Protein AF-A0A2B8A264-F1 (afdb_monomer)

Solvent-accessible surface area (backbone atoms only — not comparable to full-atom values): 3448 Å² total; per-residue (Å²): 134,78,78,72,45,80,46,79,42,79,43,60,63,40,45,87,50,48,62,59,51,53,52,52,52,52,54,55,34,60,76,67,73,52,44,70,50,78,46,77,40,74,66,76,46,88,58,56,25,67,64,40,61,75,72,104

Structure (mmCIF, N/CA/C/O backbone):
data_AF-A0A2B8A264-F1
#
_entry.id   AF-A0A2B8A264-F1
#
loop_
_atom_site.group_PDB
_atom_site.id
_atom_site.type_symbol
_atom_site.label_atom_id
_atom_site.label_alt_id
_atom_site.label_comp_id
_atom_site.label_asym_id
_atom_site.label_entity_id
_atom_site.label_seq_id
_atom_site.pdbx_PDB_ins_code
_atom_site.Cartn_x
_atom_site.Cartn_y
_atom_site.Cartn_z
_atom_site.occupancy
_atom_site.B_iso_or_equiv
_atom_site.auth_seq_id
_atom_site.auth_comp_id
_atom_site.auth_asym_id
_atom_site.auth_atom_id
_atom_site.pdbx_PDB_model_num
ATOM 1 N N . MET A 1 1 ? -7.852 6.531 21.354 1.00 57.09 1 MET A N 1
ATOM 2 C CA . MET A 1 1 ? -8.571 6.002 20.175 1.00 57.09 1 MET A CA 1
ATOM 3 C C . MET A 1 1 ? -8.013 4.617 19.908 1.00 57.09 1 MET A C 1
ATOM 5 O O . MET A 1 1 ? -6.795 4.513 19.843 1.00 57.09 1 MET A O 1
ATOM 9 N N . SER A 1 2 ? -8.839 3.567 19.861 1.00 80.94 2 SER A N 1
ATOM 10 C CA . SER A 1 2 ? -8.363 2.253 19.403 1.00 80.94 2 SER A CA 1
ATOM 11 C C . SER A 1 2 ? -8.262 2.269 17.884 1.00 80.94 2 SER A C 1
ATOM 13 O O . SER A 1 2 ? -9.083 2.907 17.225 1.00 80.94 2 SER A O 1
ATOM 15 N N . LEU A 1 3 ? -7.252 1.601 17.339 1.00 82.81 3 LEU A N 1
ATOM 16 C CA . LEU A 1 3 ? -7.177 1.283 15.918 1.00 82.81 3 LEU A CA 1
ATOM 17 C C . LEU A 1 3 ? -8.211 0.186 15.619 1.00 82.81 3 LEU A C 1
ATOM 19 O O . LEU A 1 3 ? -8.237 -0.813 16.337 1.00 82.81 3 LEU A O 1
ATOM 23 N N . ASN A 1 4 ? -9.078 0.378 14.621 1.00 91.88 4 ASN A N 1
ATOM 24 C CA . ASN A 1 4 ? -10.156 -0.572 14.322 1.00 91.88 4 ASN A CA 1
ATOM 25 C C . ASN A 1 4 ? -9.789 -1.561 13.210 1.00 91.88 4 ASN A C 1
ATOM 27 O O . ASN A 1 4 ? -10.313 -2.673 13.200 1.00 91.88 4 ASN A O 1
ATOM 31 N N . LEU A 1 5 ? -8.930 -1.160 12.268 1.00 96.12 5 LEU A N 1
ATOM 32 C CA . LEU A 1 5 ? -8.622 -1.949 11.078 1.00 96.12 5 LEU A CA 1
ATOM 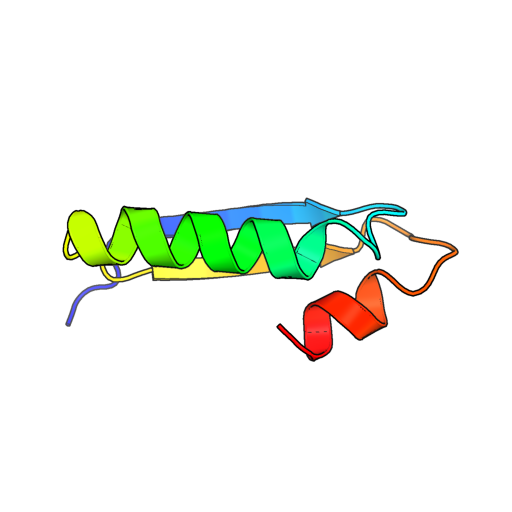33 C C . LEU A 1 5 ? -7.175 -1.745 10.615 1.00 96.12 5 LEU A C 1
ATOM 35 O O . LEU A 1 5 ? -6.722 -0.613 10.474 1.00 96.12 5 LEU A O 1
ATOM 39 N N . SER A 1 6 ? -6.494 -2.842 10.295 1.00 97.12 6 SER A N 1
ATOM 40 C CA . SER A 1 6 ? -5.204 -2.824 9.599 1.00 97.12 6 SER A CA 1
ATOM 41 C C . SER A 1 6 ? -5.388 -3.421 8.208 1.00 97.12 6 SER A C 1
ATOM 43 O O . SER A 1 6 ? -5.879 -4.544 8.077 1.00 97.12 6 SER A O 1
ATOM 45 N N . ILE A 1 7 ? -5.025 -2.670 7.170 1.00 97.56 7 ILE A N 1
ATOM 46 C CA . ILE A 1 7 ? -5.138 -3.094 5.770 1.00 97.56 7 ILE A CA 1
ATOM 47 C C . ILE A 1 7 ? -3.730 -3.360 5.246 1.00 97.56 7 ILE A C 1
ATOM 49 O O . ILE A 1 7 ? -2.937 -2.434 5.124 1.00 97.56 7 ILE A O 1
ATOM 53 N N . VAL A 1 8 ? -3.419 -4.619 4.940 1.00 98.00 8 VAL A N 1
ATOM 54 C CA . VAL A 1 8 ? -2.109 -5.024 4.409 1.00 98.00 8 VAL A CA 1
ATOM 55 C C . VAL A 1 8 ? -2.240 -5.295 2.917 1.00 98.00 8 VAL A C 1
ATOM 57 O O . VAL A 1 8 ? -3.088 -6.094 2.517 1.00 98.00 8 VAL A O 1
ATOM 60 N N . ILE A 1 9 ? -1.422 -4.627 2.105 1.00 97.69 9 ILE A N 1
ATOM 61 C CA . ILE A 1 9 ? -1.523 -4.659 0.643 1.00 97.69 9 ILE A CA 1
ATOM 62 C C . ILE A 1 9 ? -0.143 -4.971 0.049 1.00 97.69 9 ILE A C 1
ATOM 64 O O . ILE A 1 9 ? 0.733 -4.104 0.081 1.00 97.69 9 ILE A O 1
ATOM 68 N N . PRO A 1 10 ? 0.082 -6.184 -0.485 1.00 97.44 10 PRO A N 1
ATOM 69 C CA . PRO A 1 10 ? 1.225 -6.425 -1.352 1.00 97.44 10 PRO A CA 1
ATOM 70 C C . PRO A 1 10 ? 1.017 -5.682 -2.677 1.00 97.44 10 PRO A C 1
ATOM 72 O O . PRO A 1 10 ? -0.080 -5.716 -3.238 1.00 97.44 10 PRO A O 1
ATOM 75 N N . ALA A 1 11 ? 2.054 -5.011 -3.163 1.00 97.31 11 ALA A N 1
ATOM 76 C CA . ALA A 1 11 ? 2.030 -4.269 -4.417 1.00 97.31 11 ALA A CA 1
ATOM 77 C C . ALA A 1 11 ? 3.239 -4.658 -5.268 1.00 97.31 11 ALA A C 1
ATOM 79 O O . ALA A 1 11 ? 4.358 -4.704 -4.760 1.00 97.31 11 ALA A O 1
ATOM 80 N N . LYS A 1 12 ? 2.997 -4.934 -6.551 1.00 97.94 12 LYS A N 1
ATOM 81 C CA . LYS A 1 12 ? 4.033 -5.199 -7.543 1.00 97.94 12 LYS A CA 1
ATOM 82 C C . LYS A 1 12 ? 3.658 -4.540 -8.862 1.00 97.94 12 LYS A C 1
ATOM 84 O O . LYS A 1 12 ? 2.666 -4.944 -9.458 1.00 97.94 12 LYS A O 1
ATOM 89 N N . ASP A 1 13 ? 4.473 -3.598 -9.313 1.00 97.94 13 ASP A N 1
ATOM 90 C CA . ASP A 1 13 ? 4.297 -2.891 -10.588 1.00 97.94 13 ASP A CA 1
ATOM 91 C C . ASP A 1 13 ? 2.931 -2.165 -10.719 1.00 97.94 13 ASP A C 1
ATOM 93 O O . ASP A 1 13 ? 2.238 -2.241 -11.734 1.00 97.94 13 ASP A O 1
ATOM 97 N N . GLU A 1 14 ? 2.516 -1.492 -9.642 1.00 97.25 14 GLU A N 1
ATOM 98 C CA . GLU A 1 14 ? 1.227 -0.814 -9.458 1.00 97.25 14 GLU A CA 1
ATOM 99 C C . GLU A 1 14 ? 1.357 0.722 -9.347 1.00 97.25 14 GLU A C 1
ATOM 101 O O . GLU A 1 14 ? 0.485 1.369 -8.757 1.00 97.25 14 GLU A O 1
ATOM 106 N N . GLU A 1 15 ? 2.410 1.346 -9.898 1.00 97.00 15 GLU A N 1
ATOM 107 C CA . GLU A 1 15 ? 2.702 2.785 -9.710 1.00 97.00 15 GLU A CA 1
ATOM 108 C C . GLU A 1 15 ? 1.494 3.705 -9.987 1.00 97.00 15 GLU A C 1
ATOM 110 O O . GLU A 1 15 ? 1.250 4.672 -9.268 1.00 97.00 15 GLU A O 1
ATOM 115 N N . SER A 1 16 ? 0.668 3.373 -10.984 1.00 96.38 16 SER A N 1
ATOM 116 C CA . SER A 1 16 ? -0.503 4.183 -11.355 1.00 96.38 16 SER A CA 1
ATOM 117 C C . SER A 1 16 ? -1.715 4.019 -10.425 1.00 96.38 16 SER A C 1
ATOM 119 O O . SER A 1 16 ? -2.585 4.891 -10.387 1.00 96.38 16 SER A O 1
ATOM 121 N N . SER A 1 17 ? -1.774 2.924 -9.663 1.00 96.62 17 SER A N 1
ATOM 122 C CA . SER A 1 17 ? -2.956 2.498 -8.902 1.00 96.62 17 SER A CA 1
ATOM 123 C C . SER A 1 17 ? -2.933 2.971 -7.443 1.00 96.62 17 SER A C 1
ATOM 125 O O . SER A 1 17 ? -3.993 3.140 -6.832 1.00 96.62 17 SER A O 1
ATOM 127 N N . ILE A 1 18 ? -1.744 3.201 -6.867 1.00 97.44 18 ILE A N 1
ATOM 128 C CA . ILE A 1 18 ? -1.552 3.468 -5.427 1.00 97.44 18 ILE A CA 1
ATOM 129 C C . ILE A 1 18 ? -2.376 4.668 -4.942 1.00 97.44 18 ILE A C 1
ATOM 131 O O . ILE A 1 18 ? -3.131 4.556 -3.972 1.00 97.44 18 ILE A O 1
ATOM 135 N N . ALA A 1 19 ? -2.282 5.810 -5.628 1.00 96.81 19 ALA A N 1
ATOM 136 C CA . ALA A 1 19 ? -2.963 7.034 -5.207 1.00 96.81 19 ALA A CA 1
ATOM 137 C C . ALA A 1 19 ? -4.497 6.898 -5.253 1.00 96.81 19 ALA A C 1
ATOM 139 O O . ALA A 1 19 ? -5.194 7.330 -4.328 1.00 96.81 19 ALA A O 1
ATOM 140 N N . GLU A 1 20 ? -5.037 6.264 -6.301 1.00 97.62 20 GLU A N 1
ATOM 141 C CA . GLU A 1 20 ? -6.478 6.019 -6.417 1.00 97.62 20 GLU A CA 1
ATOM 142 C C . GLU A 1 20 ? -6.965 5.078 -5.308 1.00 97.62 20 GLU A C 1
ATOM 144 O O . GLU A 1 20 ? -7.978 5.351 -4.653 1.00 97.62 20 GLU A O 1
ATOM 149 N N . LEU A 1 21 ? -6.229 3.991 -5.062 1.00 97.56 21 LEU A N 1
ATOM 150 C CA . LEU A 1 21 ? -6.555 3.011 -4.033 1.00 97.56 21 LEU A CA 1
ATOM 151 C C . LEU A 1 21 ? -6.615 3.657 -2.644 1.00 97.56 21 LEU A C 1
ATOM 153 O O . LEU A 1 21 ? -7.620 3.501 -1.944 1.00 97.56 21 LEU A O 1
ATOM 157 N N . CYS A 1 22 ? -5.599 4.440 -2.274 1.00 97.31 22 CYS A N 1
ATOM 158 C CA . CYS A 1 22 ? -5.573 5.179 -1.012 1.00 97.31 22 CYS A CA 1
ATOM 159 C C . CYS A 1 22 ? -6.756 6.146 -0.890 1.00 97.31 22 CYS A C 1
ATOM 161 O O . CYS A 1 22 ? -7.433 6.162 0.142 1.00 97.31 22 CYS A O 1
ATOM 163 N N . GLY A 1 23 ? -7.071 6.897 -1.951 1.00 97.50 23 GLY A N 1
ATOM 164 C CA . GLY A 1 23 ? -8.215 7.812 -1.971 1.00 97.50 23 GLY A CA 1
ATOM 165 C C . GLY A 1 23 ? -9.555 7.099 -1.762 1.00 97.50 23 GLY A C 1
ATOM 166 O O . GLY A 1 23 ? -10.404 7.559 -0.990 1.00 97.50 23 GLY A O 1
ATOM 167 N N . ARG A 1 24 ? -9.742 5.935 -2.393 1.00 98.06 24 ARG A N 1
ATOM 168 C CA . ARG A 1 24 ? -10.958 5.122 -2.245 1.00 98.06 24 ARG A CA 1
ATOM 169 C C . ARG A 1 24 ? -11.079 4.519 -0.849 1.00 98.06 24 ARG A C 1
ATOM 171 O O . ARG A 1 24 ? -12.161 4.586 -0.265 1.00 98.06 24 ARG A O 1
ATOM 178 N N . ILE A 1 25 ? -9.988 3.981 -0.300 1.00 97.44 25 ILE A N 1
ATOM 179 C CA . ILE A 1 25 ? -9.952 3.450 1.071 1.00 97.44 25 ILE 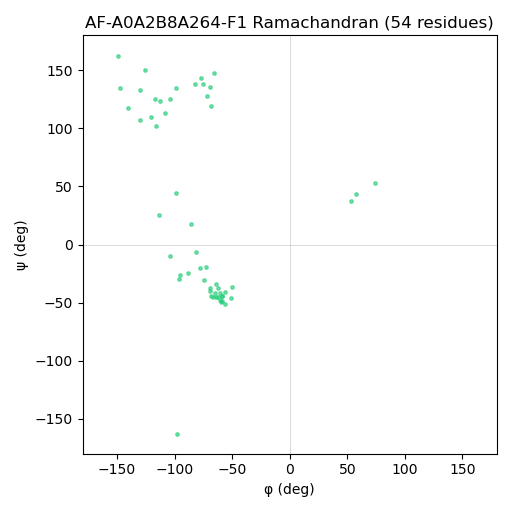A CA 1
ATOM 180 C C . ILE A 1 25 ? -10.297 4.561 2.069 1.00 97.44 25 ILE A C 1
ATOM 182 O O . ILE A 1 25 ? -11.195 4.383 2.894 1.00 97.44 25 ILE A O 1
ATOM 186 N N . ALA A 1 26 ? -9.658 5.727 1.952 1.00 96.69 26 ALA A N 1
ATOM 187 C CA . ALA A 1 26 ? -9.910 6.866 2.829 1.00 96.69 26 ALA A CA 1
ATOM 188 C C . ALA A 1 26 ? -11.374 7.325 2.777 1.00 96.69 26 ALA A C 1
ATOM 190 O O . ALA A 1 26 ? -11.988 7.543 3.820 1.00 96.69 26 ALA A O 1
ATOM 191 N N . CYS A 1 27 ? -11.965 7.413 1.581 1.00 98.00 27 CYS A N 1
ATOM 192 C CA . CYS A 1 27 ? -13.366 7.799 1.409 1.00 98.00 27 CYS A CA 1
ATOM 193 C C . CYS A 1 27 ? -14.330 6.831 2.120 1.00 98.00 27 CYS A C 1
ATOM 195 O O . CYS A 1 27 ? -15.207 7.263 2.873 1.00 98.00 27 CYS A O 1
ATOM 197 N N . VAL A 1 28 ? -14.140 5.521 1.933 1.00 97.56 28 VAL A N 1
ATOM 198 C CA . VAL A 1 28 ? -14.994 4.486 2.538 1.00 97.56 28 VAL A CA 1
ATOM 199 C C . VAL A 1 28 ? -14.850 4.462 4.060 1.00 97.56 28 VAL A C 1
ATOM 201 O O . VAL A 1 28 ? -15.852 4.416 4.775 1.00 97.56 28 VAL A O 1
ATOM 204 N N . LEU A 1 29 ? -13.623 4.524 4.577 1.00 96.56 29 LEU A N 1
ATOM 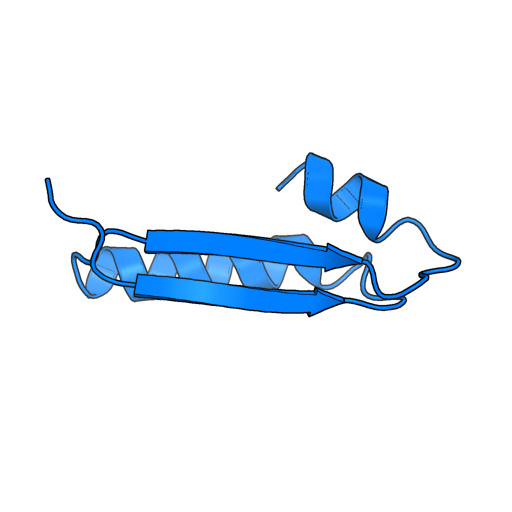205 C CA . LEU A 1 29 ? -13.376 4.431 6.018 1.00 96.56 29 LEU A CA 1
ATOM 206 C C . LEU A 1 29 ? -13.754 5.711 6.766 1.00 96.56 29 LEU A C 1
ATOM 208 O O . LEU A 1 29 ? -14.224 5.626 7.903 1.00 96.56 29 LEU A O 1
ATOM 212 N N . ALA A 1 30 ? -13.653 6.874 6.116 1.00 95.94 30 ALA A N 1
ATOM 213 C CA . ALA A 1 30 ? -14.195 8.123 6.642 1.00 95.94 30 ALA A CA 1
ATOM 214 C C . ALA A 1 30 ? -15.721 8.046 6.805 1.00 95.94 30 ALA A C 1
ATOM 216 O O . ALA A 1 30 ? -16.240 8.408 7.862 1.00 95.94 30 ALA A O 1
ATOM 217 N N . ALA A 1 31 ? -16.438 7.516 5.806 1.00 97.44 31 ALA A N 1
ATOM 218 C CA . ALA A 1 31 ? -17.886 7.311 5.891 1.00 97.44 31 ALA A CA 1
ATOM 219 C C . ALA A 1 31 ? -18.275 6.296 6.983 1.00 97.44 31 ALA A C 1
ATOM 221 O O . ALA A 1 31 ? -19.304 6.455 7.636 1.00 97.44 31 ALA A O 1
ATOM 222 N N . ALA A 1 32 ? -17.436 5.282 7.213 1.00 95.19 32 ALA A N 1
ATOM 223 C CA . ALA A 1 32 ? -17.629 4.277 8.256 1.00 95.19 32 ALA A CA 1
ATOM 224 C C . ALA A 1 32 ? -17.175 4.725 9.661 1.00 95.19 32 ALA A C 1
ATOM 226 O O . ALA A 1 32 ? -17.394 3.991 10.623 1.00 95.19 32 ALA A O 1
ATOM 227 N N . GLN A 1 33 ? -16.542 5.899 9.795 1.00 95.19 33 GLN A N 1
ATOM 228 C CA . GLN A 1 33 ? -15.965 6.408 11.049 1.00 95.19 33 GLN A CA 1
ATOM 229 C C . GLN A 1 33 ? -14.992 5.421 11.724 1.00 95.19 33 GLN A C 1
ATOM 231 O O . GLN A 1 33 ? -14.940 5.311 12.952 1.00 95.19 33 GLN A O 1
ATOM 236 N N . LEU A 1 34 ? -14.205 4.695 10.924 1.00 94.88 34 LEU A N 1
ATOM 237 C CA . LEU A 1 34 ? -13.212 3.741 11.419 1.00 94.88 34 LEU A CA 1
ATOM 238 C C . LEU A 1 34 ? -11.815 4.364 11.427 1.00 94.88 34 LEU A C 1
ATOM 240 O O . LEU A 1 34 ? -11.395 4.978 10.452 1.00 94.88 34 LEU A O 1
ATOM 244 N N . SER A 1 35 ? -11.071 4.168 12.516 1.00 95.81 35 SER A N 1
ATOM 245 C CA . SER A 1 35 ? -9.622 4.374 12.537 1.00 95.81 35 SER A CA 1
ATOM 246 C C . SER A 1 35 ? -8.930 3.216 11.818 1.00 95.81 35 SER A C 1
ATOM 248 O O . SER A 1 35 ? -9.304 2.053 12.004 1.00 95.81 35 SER A O 1
ATOM 250 N N . TYR A 1 36 ? -7.915 3.521 11.014 1.00 96.75 36 TYR A N 1
ATOM 251 C CA . TYR A 1 36 ? -7.228 2.514 10.217 1.00 96.75 36 TYR A CA 1
ATOM 252 C C . TYR A 1 36 ? -5.753 2.835 9.993 1.00 96.75 36 TYR A C 1
ATOM 254 O O . TYR A 1 36 ? -5.325 3.980 10.131 1.00 96.75 36 TYR A O 1
ATOM 262 N N . GLU A 1 37 ? -5.004 1.807 9.613 1.00 96.56 37 GLU A N 1
ATO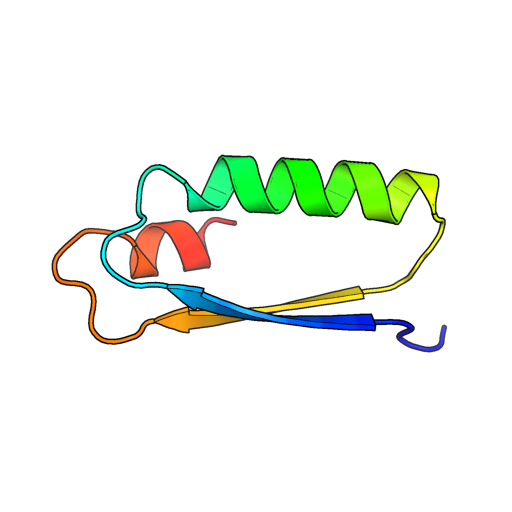M 263 C CA . GLU A 1 37 ? -3.673 1.914 9.021 1.00 96.56 37 GLU A CA 1
ATOM 264 C C . GLU A 1 37 ? -3.642 1.153 7.692 1.00 96.56 37 GLU A C 1
ATOM 266 O O . GLU A 1 37 ? -4.367 0.169 7.506 1.00 96.56 37 GLU A O 1
ATOM 271 N N . ILE A 1 38 ? -2.803 1.618 6.770 1.00 96.81 38 ILE A N 1
ATOM 272 C CA . ILE A 1 38 ? -2.514 0.928 5.514 1.00 96.81 38 ILE A CA 1
ATOM 273 C C . ILE A 1 38 ? -1.033 0.571 5.536 1.00 96.81 38 ILE A C 1
ATOM 275 O O . ILE A 1 38 ? -0.185 1.435 5.746 1.00 96.81 38 ILE A O 1
ATOM 279 N N . ILE A 1 39 ? -0.736 -0.707 5.340 1.00 97.31 39 ILE A N 1
ATOM 280 C CA . ILE A 1 39 ? 0.617 -1.250 5.309 1.00 97.31 39 ILE A CA 1
ATOM 281 C C . ILE A 1 39 ? 0.842 -1.797 3.906 1.00 97.31 39 ILE A C 1
ATOM 283 O O . ILE A 1 39 ? 0.359 -2.879 3.565 1.00 97.31 39 ILE A O 1
ATOM 287 N N . PHE A 1 40 ? 1.571 -1.041 3.092 1.00 97.88 40 PHE A N 1
ATOM 288 C CA . PHE A 1 40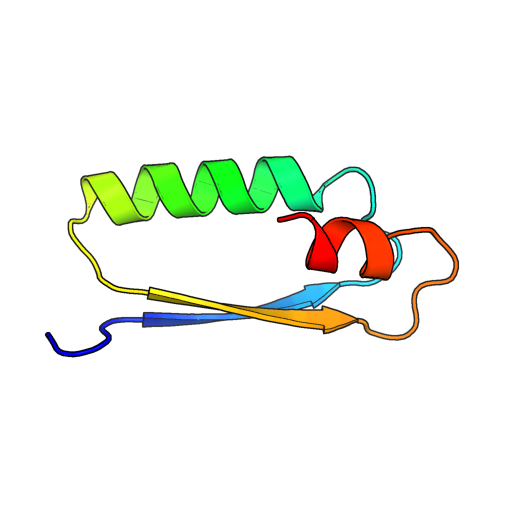 ? 2.032 -1.522 1.798 1.00 97.88 40 PHE A CA 1
ATOM 289 C C . PHE A 1 40 ? 3.301 -2.356 1.953 1.00 97.88 40 PHE A C 1
ATOM 291 O O . PHE A 1 40 ? 4.208 -1.998 2.708 1.00 97.88 40 PHE A O 1
ATOM 298 N N . ILE A 1 41 ? 3.360 -3.460 1.216 1.00 97.50 41 ILE A N 1
ATOM 299 C CA . ILE A 1 41 ? 4.544 -4.304 1.084 1.00 97.50 41 ILE A CA 1
ATOM 300 C C . ILE A 1 41 ? 4.887 -4.325 -0.399 1.00 97.50 41 ILE A C 1
ATOM 302 O O . ILE A 1 41 ? 4.146 -4.902 -1.189 1.00 97.50 41 ILE A O 1
ATOM 306 N N . ASP A 1 42 ? 5.983 -3.674 -0.775 1.00 96.88 42 ASP A N 1
ATOM 307 C CA . ASP A 1 42 ? 6.503 -3.797 -2.134 1.00 96.88 42 ASP A CA 1
ATOM 308 C C . ASP A 1 42 ? 7.049 -5.217 -2.343 1.00 96.88 42 ASP A C 1
ATOM 310 O O . ASP A 1 42 ? 7.947 -5.662 -1.622 1.00 96.88 42 ASP A O 1
ATOM 314 N N . ASP A 1 43 ? 6.467 -5.938 -3.299 1.00 96.38 43 ASP A N 1
ATOM 315 C CA . ASP A 1 43 ? 6.741 -7.347 -3.608 1.00 96.38 43 ASP A CA 1
ATOM 316 C C . ASP A 1 43 ? 7.710 -7.475 -4.796 1.00 96.38 43 ASP A C 1
ATOM 318 O O . ASP A 1 43 ? 7.529 -8.263 -5.729 1.00 96.38 43 ASP A O 1
ATOM 322 N N . GLY A 1 44 ? 8.756 -6.644 -4.767 1.00 96.88 44 GLY A N 1
ATOM 323 C CA . GLY A 1 44 ? 9.810 -6.613 -5.776 1.00 96.88 44 GLY A CA 1
ATOM 324 C C . GLY A 1 44 ? 9.369 -5.970 -7.087 1.00 96.88 44 GLY A C 1
ATOM 325 O O . GLY A 1 44 ? 9.522 -6.596 -8.140 1.00 96.88 44 GLY A O 1
ATOM 326 N N . SER A 1 45 ? 8.823 -4.753 -7.017 1.00 97.56 45 SER A N 1
ATOM 327 C CA . SER A 1 45 ? 8.499 -3.955 -8.204 1.00 97.56 45 SER A CA 1
ATOM 328 C C . SER A 1 45 ? 9.753 -3.531 -8.974 1.00 97.56 45 SER A C 1
ATOM 330 O O . SER A 1 45 ? 10.815 -3.282 -8.395 1.00 97.56 45 SER A O 1
ATOM 332 N N . GLU A 1 46 ? 9.616 -3.425 -10.292 1.00 98.00 46 GLU A N 1
ATOM 333 C CA . GLU A 1 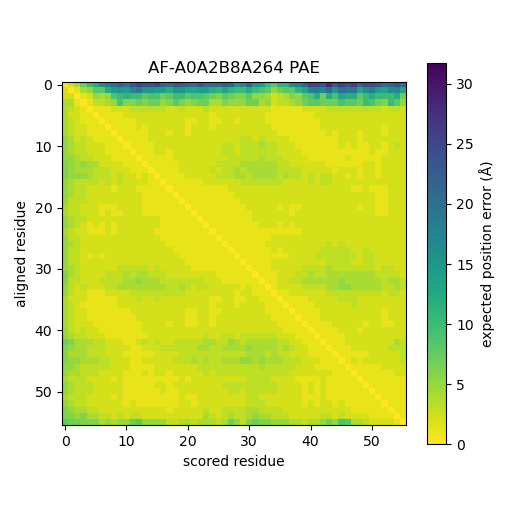46 ? 10.634 -2.910 -11.215 1.00 98.00 46 GLU A CA 1
ATOM 334 C C . GLU A 1 46 ? 10.311 -1.480 -11.698 1.00 98.00 46 GLU A C 1
ATOM 336 O O . GLU A 1 46 ? 11.159 -0.827 -12.313 1.00 98.00 46 GLU A O 1
ATOM 341 N N . ASP A 1 47 ? 9.105 -0.983 -11.407 1.00 98.00 47 ASP A N 1
ATOM 342 C CA . ASP A 1 47 ? 8.635 0.376 -11.697 1.00 98.00 47 ASP A CA 1
ATOM 343 C C . ASP A 1 47 ? 8.742 1.326 -10.476 1.00 98.00 47 ASP A C 1
ATOM 345 O O . ASP A 1 47 ? 9.459 1.060 -9.506 1.00 98.00 47 ASP A O 1
ATOM 349 N N . ASN A 1 48 ? 8.040 2.468 -10.500 1.00 97.94 48 ASN A N 1
ATOM 350 C CA . ASN A 1 48 ? 8.077 3.437 -9.400 1.00 97.94 48 ASN A CA 1
ATOM 351 C C . ASN A 1 48 ? 7.078 3.141 -8.267 1.00 97.94 48 ASN A C 1
ATOM 353 O O . ASN A 1 48 ? 6.826 4.030 -7.450 1.00 97.94 48 ASN A O 1
ATOM 357 N N . THR A 1 49 ? 6.529 1.926 -8.155 1.00 97.81 49 THR A N 1
ATOM 358 C CA . THR A 1 49 ? 5.536 1.563 -7.122 1.00 97.81 49 THR A CA 1
ATOM 359 C C . THR A 1 49 ? 5.987 1.946 -5.717 1.00 97.81 49 THR A C 1
ATOM 361 O O . THR A 1 49 ? 5.229 2.571 -4.975 1.00 97.81 49 THR A O 1
ATOM 364 N N . TRP A 1 50 ? 7.238 1.651 -5.349 1.00 97.12 50 TRP A N 1
ATOM 365 C CA . TRP A 1 50 ? 7.775 2.021 -4.035 1.00 97.12 50 TRP A CA 1
ATOM 366 C C . TRP A 1 50 ? 7.822 3.537 -3.807 1.00 97.12 50 TRP A C 1
ATOM 368 O O . TRP A 1 50 ? 7.562 4.026 -2.705 1.00 97.12 50 TRP A O 1
ATOM 378 N N . GLU A 1 51 ? 8.150 4.305 -4.845 1.00 97.94 51 GLU A N 1
ATOM 379 C CA . GLU A 1 5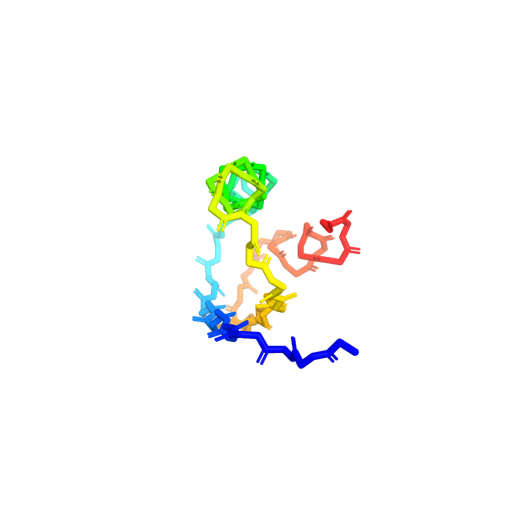1 ? 8.172 5.764 -4.763 1.00 97.94 51 GLU A CA 1
ATOM 380 C C . GLU A 1 51 ? 6.761 6.337 -4.618 1.00 97.94 51 GLU A C 1
ATOM 382 O O . GLU A 1 51 ? 6.572 7.282 -3.852 1.00 97.94 51 GLU A O 1
ATOM 387 N N . GLU A 1 52 ? 5.768 5.749 -5.284 1.00 97.69 52 GLU A N 1
ATOM 388 C CA . GLU A 1 52 ? 4.362 6.137 -5.144 1.00 97.69 52 GLU A CA 1
ATOM 389 C C . GLU A 1 52 ? 3.795 5.761 -3.768 1.00 97.69 52 GLU A C 1
ATOM 391 O O . GLU A 1 52 ? 3.132 6.589 -3.143 1.00 97.69 52 GLU A O 1
ATOM 396 N N . ILE A 1 53 ? 4.145 4.590 -3.222 1.00 96.50 53 ILE A N 1
ATOM 397 C CA . ILE A 1 53 ? 3.794 4.194 -1.845 1.00 96.50 53 ILE A CA 1
ATOM 398 C C . ILE A 1 53 ? 4.286 5.228 -0.824 1.00 96.50 53 ILE A C 1
ATOM 400 O O . ILE A 1 53 ? 3.559 5.557 0.107 1.00 96.50 53 ILE A O 1
ATOM 404 N N . LYS A 1 54 ? 5.500 5.772 -0.985 1.00 95.62 54 LYS A N 1
ATOM 405 C CA . LYS A 1 54 ? 6.057 6.781 -0.060 1.00 95.62 54 LYS A CA 1
ATOM 406 C C . LYS A 1 54 ? 5.407 8.164 -0.174 1.00 95.62 54 LYS A C 1
ATOM 408 O O . LYS A 1 54 ? 5.597 8.984 0.725 1.00 95.62 54 LYS A O 1
ATOM 413 N N . LYS A 1 55 ? 4.733 8.461 -1.289 1.00 95.19 55 LYS A N 1
ATOM 414 C CA . LYS A 1 55 ? 4.034 9.738 -1.520 1.00 95.19 55 LYS A CA 1
ATOM 415 C C . LYS A 1 55 ? 2.592 9.719 -1.011 1.00 95.19 55 LYS A C 1
ATOM 417 O O . LYS A 1 55 ? 2.047 10.799 -0.779 1.00 95.19 55 LYS A O 1
ATOM 422 N N . ALA A 1 56 ? 1.993 8.532 -0.922 1.00 87.69 56 ALA A N 1
ATOM 423 C CA . ALA A 1 56 ? 0.622 8.315 -0.469 1.00 87.69 56 ALA A CA 1
ATOM 424 C C . ALA A 1 56 ? 0.461 8.538 1.042 1.00 87.69 56 ALA A C 1
ATOM 426 O O . ALA A 1 56 ? -0.619 9.048 1.425 1.00 87.69 56 ALA A O 1
#

pLDDT: mean 95.54, std 6.1, range [57.09, 98.06]

Nearest PDB structures (foldseek):
  5eke-assembly1_B  TM=9.336E-01  e=6.022E-04  Synechocystis sp. PCC 6803 substr. Kazusa
  5ekp-assembly1_B  TM=9.218E-01  e=6.0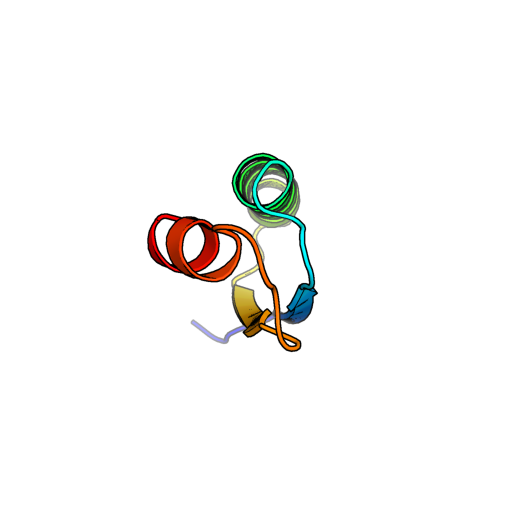22E-04  Synechocystis sp. PCC 6803 substr. Kazusa
  5ekp-assembly1_C  TM=9.301E-01  e=7.987E-04  Synechocystis sp. PCC 6803 substr. Kazusa
  5ekp-assembly1_A  TM=9.320E-01  e=9.197E-04  Synechocystis sp. PCC 6803 substr. Kazusa
  5ek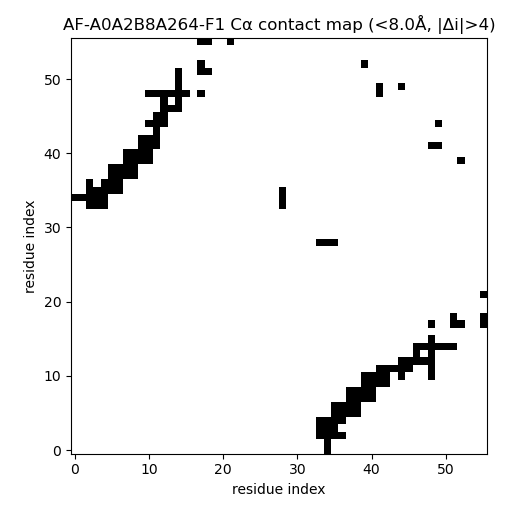e-assembly1_A  TM=9.291E-01  e=9.870E-04  Synechocystis sp. PCC 6803 substr. Kazusa

Radius of gyration: 12.09 Å; Cα contacts (8 Å, |Δi|>4): 73; chains: 1; bounding box: 28×17×32 Å

Secondary structure (DSSP, 8-state):
----EEEEEEESS-TTTHHHHHHHHHHHHHHTT--EEEEEEE-S-SSSHHHHHHH-

Sequence (56 aa):
MSLNLSIVIPAKDEESSIAELCGRIACVLAAAQLSYEIIFIDDGSEDNTWEEIKKA

Mean predicted aligned error: 2.72 Å

Foldseek 3Di:
DDQDEEAEEEDAQCLPPLVVVVVVVCVVCVVVVGHYDYHYDHPDYPDCNVVSNVVD